Protein AF-A0A7S1EPK9-F1 (afdb_monomer)

Organism: NCBI:txid708627

Foldseek 3Di:
DAQQADAPVQWDWDDDPDPPDDIDIDGHDSVQPDAQQCQVRPLDHYQQQLFAPCSVDCLQPPVPDGDGNPARNNLSVLSSVLSNVVCVQVVHDQDSDDDSSVCLLVPDLVNLCVVCVVRDDPLVSVLSNQSSDDSVRRDGPVVSVVSCVVPDPPD

InterPro domains:
  IPR000719 Protein kinase domain [PF00069] (2-146)
  IPR000719 Protein kinase domain [PS50011] (1-152)
  IPR008271 Serine/threonine-protein kinase, active site [PS00108] (1-13)
  IPR011009 Protein kinase-like domain superfamily [SSF56112] (2-146)
  IPR051681 Serine/Threonine Kinases and Pseudokinases [PTHR44329] (2-149)

pLDDT: mean 89.09, std 13.37, range [40.19, 98.44]

Nearest PDB structures (foldseek):
  3i6u-assembly1_B  TM=7.294E-01  e=7.050E-03  Homo sapiens
  7q8y-assembly2_B  TM=6.004E-01  e=4.254E-02  Homo sapiens
  8i79-assembly1_C  TM=3.763E-01  e=8.822E+00  Homo sapiens

Sequence (155 aa):
MAHMDVKPDNVLIGNQKDASE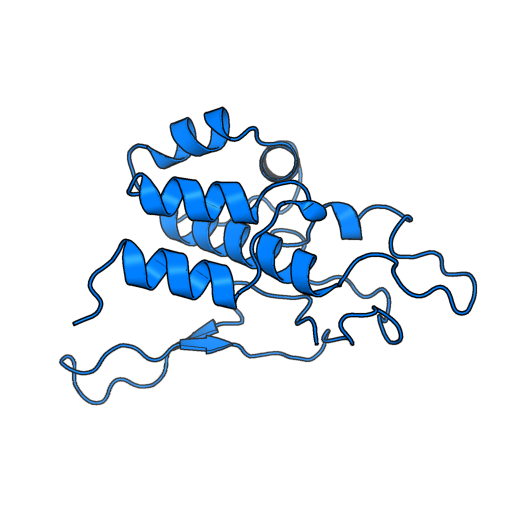PAVFKLVDFGLCCRSDGSDYSGREGDCRYLAPELLDDMCVSEVQGRCCSIDMRVADMFSFGAMLMELYLQEPLPAHGSGWHELRNASREHLHESLARIASPPLIEIIAACLSEPSSRPNAAQVCQLLESNFNFE

Structure (mmCIF, N/CA/C/O backbone):
data_AF-A0A7S1EPK9-F1
#
_entry.id   AF-A0A7S1EPK9-F1
#
loop_
_atom_site.group_PDB
_atom_site.id
_atom_site.type_symbol
_atom_site.label_atom_id
_atom_site.label_alt_id
_atom_site.label_comp_id
_atom_site.label_asym_id
_atom_site.label_entity_id
_atom_site.label_seq_id
_atom_site.pdbx_PDB_ins_code
_atom_site.Cartn_x
_atom_site.Cartn_y
_atom_site.Cartn_z
_atom_site.occupancy
_atom_site.B_iso_or_equiv
_atom_site.auth_seq_id
_atom_site.auth_comp_id
_atom_site.auth_asym_id
_atom_site.auth_atom_id
_atom_site.pdbx_PDB_model_num
ATOM 1 N N . MET A 1 1 ? 8.201 -13.894 0.330 1.00 91.75 1 MET A N 1
ATOM 2 C CA . MET A 1 1 ? 7.380 -13.719 -0.883 1.00 91.75 1 MET A CA 1
ATOM 3 C C . MET A 1 1 ? 6.844 -12.308 -0.874 1.00 91.75 1 MET A C 1
ATOM 5 O O . MET A 1 1 ? 6.665 -11.785 0.222 1.00 91.75 1 MET A O 1
ATOM 9 N N . ALA A 1 2 ? 6.654 -11.731 -2.051 1.00 95.69 2 ALA A N 1
ATOM 10 C CA . ALA A 1 2 ? 5.932 -10.486 -2.268 1.00 95.69 2 ALA A CA 1
ATOM 11 C C . ALA A 1 2 ? 4.569 -10.808 -2.896 1.00 95.69 2 ALA A C 1
ATOM 13 O O . ALA A 1 2 ? 4.474 -11.771 -3.663 1.00 95.69 2 ALA A O 1
ATOM 14 N N . HIS A 1 3 ? 3.532 -10.059 -2.530 1.00 97.62 3 HIS A N 1
ATOM 15 C CA . HIS A 1 3 ? 2.158 -10.260 -2.978 1.00 97.62 3 HIS A CA 1
ATOM 16 C C . HIS A 1 3 ? 1.927 -9.721 -4.389 1.00 97.62 3 HIS A C 1
ATOM 18 O O . HIS A 1 3 ? 1.298 -10.399 -5.199 1.00 97.62 3 HIS A O 1
ATOM 24 N N . MET A 1 4 ? 2.475 -8.533 -4.669 1.00 96.12 4 MET A N 1
ATOM 25 C CA . MET A 1 4 ? 2.431 -7.816 -5.951 1.00 96.12 4 MET A CA 1
ATOM 26 C C . MET A 1 4 ? 1.063 -7.241 -6.351 1.00 96.12 4 MET A C 1
ATOM 28 O O . MET A 1 4 ? 0.914 -6.739 -7.461 1.00 96.12 4 MET A O 1
ATOM 32 N N . ASP A 1 5 ? 0.070 -7.288 -5.458 1.00 97.50 5 ASP A N 1
ATOM 33 C CA . ASP A 1 5 ? -1.280 -6.741 -5.698 1.00 97.50 5 ASP A CA 1
ATOM 34 C C . ASP A 1 5 ? -2.013 -6.467 -4.372 1.00 97.50 5 ASP A C 1
ATOM 36 O O . ASP A 1 5 ? -3.146 -6.896 -4.156 1.00 97.50 5 ASP A O 1
ATOM 40 N N . VAL A 1 6 ? -1.332 -5.831 -3.414 1.00 98.38 6 VAL A N 1
ATOM 41 C CA . VAL A 1 6 ? -1.965 -5.431 -2.145 1.00 98.38 6 VAL A CA 1
ATOM 42 C C . VAL A 1 6 ? -2.890 -4.244 -2.406 1.00 98.38 6 VAL A C 1
ATOM 44 O O . VAL A 1 6 ? -2.433 -3.182 -2.818 1.00 98.38 6 VAL A O 1
ATOM 47 N N . LYS A 1 7 ? -4.187 -4.419 -2.152 1.00 97.94 7 LYS A N 1
ATOM 48 C CA . LYS A 1 7 ? -5.232 -3.406 -2.355 1.00 97.94 7 LYS A CA 1
ATOM 49 C C . LYS A 1 7 ? -6.486 -3.741 -1.539 1.00 97.94 7 LYS A C 1
ATOM 51 O O . LYS A 1 7 ? -6.619 -4.902 -1.137 1.00 97.94 7 LYS A O 1
ATOM 56 N N . PRO A 1 8 ? -7.422 -2.791 -1.334 1.00 97.44 8 PRO A N 1
ATOM 57 C CA . PRO A 1 8 ? -8.663 -3.047 -0.605 1.00 97.44 8 PRO A CA 1
ATOM 58 C C . PRO A 1 8 ? -9.443 -4.268 -1.115 1.00 97.44 8 PRO A C 1
ATOM 60 O O . PRO A 1 8 ? -9.870 -5.090 -0.309 1.00 97.44 8 PRO A O 1
ATOM 63 N N . ASP A 1 9 ? -9.572 -4.437 -2.436 1.00 97.25 9 ASP A N 1
ATOM 64 C CA . ASP A 1 9 ? -10.312 -5.546 -3.063 1.00 97.25 9 ASP A CA 1
ATOM 65 C C . ASP A 1 9 ? -9.769 -6.934 -2.682 1.00 97.25 9 ASP A C 1
ATOM 67 O O . ASP A 1 9 ? -10.515 -7.914 -2.654 1.00 97.25 9 ASP A O 1
ATOM 71 N N . ASN A 1 10 ? -8.477 -7.010 -2.351 1.00 98.38 10 ASN A N 1
ATOM 72 C CA . ASN A 1 10 ? -7.788 -8.242 -1.978 1.00 98.38 10 ASN A CA 1
ATOM 73 C C . ASN A 1 10 ? -7.743 -8.453 -0.454 1.00 98.38 10 ASN A C 1
ATOM 75 O O . ASN A 1 10 ? -7.044 -9.345 0.026 1.00 98.38 10 ASN A O 1
ATOM 79 N N . VAL A 1 11 ? -8.500 -7.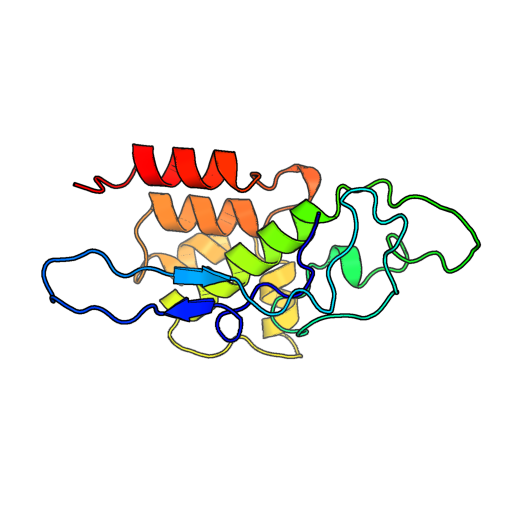676 0.329 1.00 97.81 11 VAL A N 1
ATOM 80 C CA . VAL A 1 11 ? -8.653 -7.866 1.776 1.00 97.81 11 VAL A CA 1
ATOM 81 C C . VAL A 1 11 ? -10.081 -8.301 2.093 1.00 97.81 11 VAL A C 1
ATOM 83 O O . VAL A 1 11 ? -11.028 -7.521 2.049 1.00 97.81 11 VAL A O 1
ATOM 86 N N . LEU A 1 12 ? -10.245 -9.567 2.477 1.00 96.81 12 LEU A N 1
ATOM 87 C CA . LEU A 1 12 ? -11.530 -10.094 2.928 1.00 96.81 12 LEU A CA 1
ATOM 88 C C . LEU A 1 12 ? -11.751 -9.816 4.412 1.00 96.81 12 LEU A C 1
ATOM 90 O O . LEU A 1 12 ? -10.853 -10.001 5.236 1.00 96.81 12 LEU A O 1
ATOM 94 N N . ILE A 1 13 ? -12.990 -9.473 4.756 1.00 93.81 13 ILE A N 1
ATOM 95 C CA . ILE A 1 13 ? -13.450 -9.339 6.138 1.00 93.81 13 ILE A CA 1
ATOM 96 C C . ILE A 1 13 ? -14.073 -10.671 6.562 1.00 93.81 13 ILE A C 1
ATOM 98 O O . ILE A 1 13 ? -14.983 -11.192 5.916 1.00 93.81 13 ILE A O 1
ATOM 102 N N . GLY A 1 14 ? -13.551 -11.260 7.633 1.00 89.19 14 GLY A N 1
ATOM 103 C CA . GLY A 1 14 ? -14.076 -12.483 8.222 1.00 89.19 14 GLY A CA 1
ATOM 104 C C . GLY A 1 14 ? -15.453 -12.262 8.847 1.00 89.19 14 GLY A C 1
ATOM 105 O O . GLY A 1 14 ? -15.747 -11.191 9.369 1.00 89.19 14 GLY A O 1
ATOM 106 N N . ASN A 1 15 ? -16.291 -13.301 8.835 1.00 84.81 15 ASN A N 1
ATOM 107 C CA . ASN A 1 15 ? -17.608 -13.246 9.470 1.00 84.81 15 ASN A CA 1
ATOM 108 C C . ASN A 1 15 ? -17.476 -13.022 10.985 1.00 84.81 15 ASN A C 1
ATOM 110 O O . ASN A 1 15 ? -17.089 -13.939 11.715 1.00 84.81 15 ASN A O 1
ATOM 114 N N . GLN A 1 16 ? -17.859 -11.834 11.454 1.00 82.25 16 GLN A N 1
ATOM 115 C CA . GLN A 1 16 ? -18.073 -11.557 12.872 1.00 82.25 16 GLN A CA 1
ATOM 116 C C . GLN A 1 16 ? -19.329 -12.295 13.339 1.00 82.25 16 GLN A C 1
ATOM 118 O O . GLN A 1 16 ? -20.432 -12.053 12.850 1.00 82.25 16 GLN A O 1
ATOM 123 N N . LYS A 1 17 ? -19.157 -13.238 14.270 1.00 80.50 17 LYS A N 1
ATOM 124 C CA . LYS A 1 17 ? -20.283 -13.919 14.931 1.00 80.50 17 LYS A CA 1
ATOM 125 C C . LYS A 1 17 ? -20.857 -13.091 16.076 1.00 80.50 17 LYS A C 1
ATOM 127 O O . LYS A 1 17 ? -22.036 -13.230 16.384 1.00 80.50 17 LYS A O 1
ATOM 132 N N . ASP A 1 18 ? -20.016 -12.258 16.675 1.00 83.75 18 ASP A N 1
ATOM 133 C CA . ASP A 1 18 ? -20.347 -11.342 17.755 1.00 83.75 18 ASP A CA 1
ATOM 134 C C . ASP A 1 18 ? -19.711 -9.981 17.443 1.00 83.75 18 ASP A C 1
ATOM 136 O O . ASP A 1 18 ? -18.599 -9.921 16.914 1.00 83.75 18 ASP A O 1
ATOM 140 N N . ALA A 1 19 ? -20.428 -8.902 17.750 1.00 80.31 19 ALA A N 1
ATOM 141 C CA . ALA A 1 19 ? -19.939 -7.537 17.593 1.00 80.31 19 ALA A CA 1
ATOM 142 C C . ALA A 1 19 ? -18.846 -7.188 18.619 1.00 80.31 19 ALA A C 1
ATOM 144 O O . ALA A 1 19 ? -18.137 -6.203 18.424 1.00 80.31 19 ALA A O 1
ATOM 145 N N . SER A 1 20 ? -18.704 -7.974 19.695 1.00 83.44 20 SER A N 1
ATOM 146 C CA . SER A 1 20 ? -17.618 -7.819 20.668 1.00 83.44 20 SER A CA 1
ATOM 147 C C . SER A 1 20 ? -16.281 -8.398 20.203 1.00 83.44 20 SER A C 1
ATOM 149 O O . SER A 1 20 ? -15.258 -8.101 20.810 1.00 83.44 20 SER A O 1
ATOM 151 N N . GLU A 1 21 ? -16.272 -9.244 19.171 1.00 83.44 21 GLU A N 1
ATOM 152 C CA . GLU A 1 21 ? -15.041 -9.846 18.656 1.00 83.44 21 GLU A CA 1
ATOM 153 C C . GLU A 1 21 ? -14.352 -8.896 17.669 1.00 83.44 21 GLU A C 1
ATOM 155 O O . GLU A 1 21 ? -15.033 -8.270 16.848 1.00 83.44 21 GLU A O 1
ATOM 160 N N . PRO A 1 22 ? -13.012 -8.799 17.676 1.00 82.88 22 PRO A N 1
ATOM 161 C CA . PRO A 1 22 ? -12.298 -7.976 16.713 1.00 82.88 22 PRO A CA 1
ATOM 162 C C . PRO A 1 22 ? -12.556 -8.464 15.283 1.00 82.88 22 PRO A C 1
ATOM 164 O O . PRO A 1 22 ? -12.627 -9.665 15.002 1.00 82.88 22 PRO A O 1
ATOM 167 N N . ALA A 1 23 ? -12.683 -7.519 14.353 1.00 88.06 23 ALA A N 1
ATOM 168 C CA . ALA A 1 23 ? -12.794 -7.848 12.941 1.00 88.06 23 ALA A CA 1
ATOM 169 C C . ALA A 1 23 ? -11.514 -8.556 12.467 1.00 88.06 23 ALA A C 1
ATOM 171 O O . ALA A 1 23 ? -10.398 -8.106 12.727 1.00 88.06 23 ALA A O 1
ATOM 172 N N . VAL A 1 24 ? -11.677 -9.670 11.753 1.00 91.19 24 VAL A N 1
ATOM 173 C CA . VAL A 1 24 ? -10.556 -10.423 11.178 1.00 91.19 24 VAL A CA 1
ATOM 174 C C . VAL A 1 24 ? -10.415 -10.040 9.715 1.00 91.19 24 VAL A C 1
ATOM 176 O O . VAL A 1 24 ? -11.339 -10.259 8.938 1.00 91.19 24 VAL A O 1
ATOM 179 N N . PHE A 1 25 ? -9.247 -9.543 9.322 1.00 94.31 25 PHE A N 1
ATOM 180 C CA . PHE A 1 25 ? -8.932 -9.217 7.932 1.00 94.31 25 PHE A CA 1
ATOM 181 C C . PHE A 1 25 ? -7.982 -10.261 7.346 1.00 94.31 25 PHE A C 1
ATOM 183 O O . PHE A 1 25 ? -7.054 -10.715 8.019 1.00 94.31 25 PHE A O 1
ATOM 190 N N . LYS A 1 26 ? -8.218 -10.676 6.099 1.00 96.06 26 LYS A N 1
ATOM 191 C CA . LYS A 1 26 ? -7.406 -11.685 5.409 1.00 96.06 26 LYS A CA 1
ATOM 192 C C . LYS A 1 26 ? -7.019 -11.204 4.023 1.00 96.06 26 LYS A C 1
ATOM 194 O O . LYS A 1 26 ? -7.893 -10.955 3.201 1.00 96.06 26 LYS A O 1
ATOM 199 N N . LEU A 1 27 ? -5.718 -11.146 3.769 1.00 97.31 27 LEU A N 1
ATOM 200 C CA . LEU A 1 27 ? -5.187 -10.902 2.434 1.00 97.31 27 LEU A CA 1
ATOM 201 C C . LEU A 1 27 ? -5.409 -12.141 1.551 1.00 97.31 27 LEU A C 1
ATOM 203 O O . LEU A 1 27 ? -5.183 -13.272 1.997 1.00 97.31 27 LEU A O 1
ATOM 207 N N . VAL A 1 28 ? -5.882 -11.924 0.328 1.00 97.75 28 VAL A N 1
ATOM 208 C CA . VAL A 1 28 ? -6.194 -12.957 -0.666 1.00 97.75 28 VAL A CA 1
ATOM 209 C C . VAL A 1 28 ? -5.643 -12.590 -2.043 1.00 97.75 28 VAL A C 1
ATOM 211 O O . VAL A 1 28 ? -5.124 -11.503 -2.232 1.00 97.75 28 VAL A O 1
ATOM 214 N N . ASP A 1 29 ? -5.813 -13.503 -3.001 1.00 96.75 29 ASP A N 1
ATOM 215 C CA . ASP A 1 29 ? -5.362 -13.375 -4.392 1.00 96.75 29 ASP A CA 1
ATOM 216 C C . ASP A 1 29 ? -3.836 -13.311 -4.572 1.00 96.75 29 ASP A C 1
ATOM 218 O O . ASP A 1 29 ? -3.232 -12.326 -4.983 1.00 96.75 29 ASP A O 1
ATOM 222 N N . PHE A 1 30 ? -3.202 -14.456 -4.325 1.00 96.81 30 PHE A N 1
ATOM 223 C CA . PHE A 1 30 ? -1.760 -14.646 -4.472 1.00 96.81 30 PHE A CA 1
ATOM 224 C C . PHE A 1 30 ? -1.333 -14.946 -5.929 1.00 96.81 30 PHE A C 1
ATOM 226 O O . PHE A 1 30 ? -0.252 -15.491 -6.159 1.00 96.81 30 PHE A O 1
ATOM 233 N N . GLY A 1 31 ? -2.175 -14.649 -6.931 1.00 95.81 31 GLY A N 1
ATOM 234 C CA . GLY A 1 31 ? -1.951 -15.021 -8.338 1.00 95.81 31 GLY A CA 1
ATOM 235 C C . GLY A 1 31 ? -0.774 -14.310 -9.024 1.00 95.81 31 GLY A C 1
ATOM 236 O O . GLY A 1 31 ? -0.270 -14.793 -10.047 1.00 95.81 31 GLY A O 1
ATOM 237 N N . LEU A 1 32 ? -0.328 -13.187 -8.452 1.00 94.69 32 LEU A N 1
ATOM 238 C CA . LEU A 1 32 ? 0.818 -12.389 -8.905 1.00 94.69 32 LEU A CA 1
ATOM 239 C C . LEU A 1 32 ? 2.045 -12.514 -7.994 1.00 94.69 32 LEU A C 1
ATOM 241 O O . LEU A 1 32 ? 3.071 -11.891 -8.261 1.00 94.69 32 LEU A O 1
ATOM 245 N N . CYS A 1 33 ? 1.966 -13.337 -6.948 1.00 95.50 33 CYS 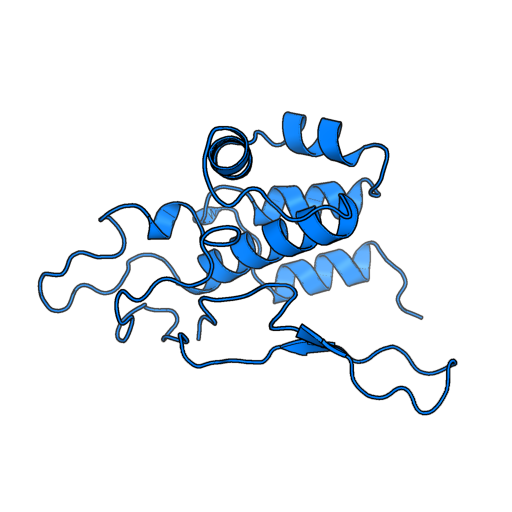A N 1
ATOM 246 C CA . CYS A 1 33 ? 3.048 -13.463 -5.989 1.00 95.50 33 CYS A CA 1
ATOM 247 C C . CYS A 1 33 ? 4.348 -13.939 -6.622 1.00 95.50 33 CYS A C 1
ATOM 249 O O . CYS A 1 33 ? 4.365 -14.839 -7.462 1.00 95.50 33 CYS A O 1
ATOM 251 N N . CYS A 1 34 ? 5.446 -13.400 -6.109 1.00 92.56 34 CYS A N 1
ATOM 252 C CA . CYS A 1 34 ? 6.787 -13.828 -6.462 1.00 92.56 34 CYS A CA 1
ATOM 253 C C . CYS A 1 34 ? 7.657 -13.975 -5.210 1.00 92.56 34 CYS A C 1
ATOM 255 O O . CYS A 1 34 ? 7.316 -13.603 -4.076 1.00 92.56 34 CYS A O 1
ATOM 257 N N . ARG A 1 35 ? 8.831 -14.554 -5.395 1.00 92.44 35 ARG A N 1
ATOM 258 C CA . ARG A 1 35 ? 9.900 -14.583 -4.411 1.00 92.44 35 ARG A CA 1
ATOM 259 C C . ARG A 1 35 ? 10.376 -13.159 -4.143 1.00 92.44 35 ARG A C 1
ATOM 261 O O . ARG A 1 35 ? 10.324 -12.283 -4.998 1.00 92.44 35 ARG A O 1
ATOM 268 N N . SER A 1 36 ? 10.849 -12.928 -2.921 1.00 91.94 36 SER A N 1
ATOM 269 C CA . SER A 1 36 ? 11.344 -11.607 -2.505 1.00 91.94 36 SER A CA 1
ATOM 270 C C . SER A 1 36 ? 12.569 -11.156 -3.300 1.00 91.94 36 SER A C 1
ATOM 272 O O . SER A 1 36 ? 12.814 -9.968 -3.405 1.00 91.94 36 SER A O 1
ATOM 274 N N . ASP A 1 37 ? 13.325 -12.097 -3.863 1.00 88.44 37 ASP A N 1
ATOM 275 C CA . ASP A 1 37 ? 14.465 -11.832 -4.746 1.00 88.44 37 ASP A CA 1
ATOM 276 C C . ASP A 1 37 ? 14.038 -11.536 -6.206 1.00 88.44 37 ASP A C 1
ATOM 278 O O . ASP A 1 37 ? 14.879 -11.279 -7.066 1.00 88.44 37 ASP A O 1
ATOM 282 N N . GLY A 1 38 ? 12.734 -11.592 -6.507 1.00 86.44 38 GLY A N 1
ATOM 283 C CA . GLY A 1 38 ? 12.177 -11.379 -7.844 1.00 86.44 38 GLY A CA 1
ATOM 284 C C . GLY A 1 38 ? 12.547 -12.454 -8.868 1.00 86.44 38 GLY A C 1
ATOM 285 O O . GLY A 1 38 ? 12.275 -12.277 -10.049 1.00 86.44 38 GLY A O 1
ATOM 286 N N . SER A 1 39 ? 13.156 -13.571 -8.451 1.00 85.25 39 SER A N 1
ATOM 287 C CA . SER A 1 39 ? 13.677 -14.595 -9.375 1.00 85.25 39 SER A CA 1
ATOM 288 C C . SER A 1 39 ? 12.617 -15.285 -10.242 1.00 85.25 39 SER A C 1
ATOM 290 O O . SER A 1 39 ? 12.950 -15.821 -11.297 1.00 85.25 39 SER A O 1
ATOM 292 N N . ASP A 1 40 ? 11.356 -15.271 -9.818 1.00 87.31 40 ASP A N 1
ATOM 293 C CA . ASP A 1 40 ? 10.185 -15.791 -10.533 1.00 87.31 40 ASP A CA 1
ATOM 294 C C . ASP A 1 40 ? 9.159 -14.690 -10.861 1.00 87.31 40 ASP A C 1
ATOM 296 O O . ASP A 1 40 ? 7.997 -14.983 -11.149 1.00 87.31 40 ASP A O 1
ATOM 300 N N . TYR A 1 41 ? 9.569 -13.416 -10.828 1.00 86.50 41 TYR A N 1
ATOM 301 C CA . TYR A 1 41 ? 8.690 -12.314 -11.198 1.00 86.50 41 TYR A CA 1
ATOM 302 C C . TYR A 1 41 ? 8.322 -12.395 -12.685 1.00 86.50 41 TYR A C 1
ATOM 304 O O . TYR A 1 41 ? 9.177 -12.365 -13.566 1.00 86.50 41 TYR A O 1
ATOM 312 N N . SER A 1 42 ? 7.022 -12.506 -12.964 1.00 81.56 42 SER A N 1
ATOM 313 C CA . SER A 1 42 ? 6.507 -12.730 -14.324 1.00 81.56 42 SER A CA 1
ATOM 314 C C . SER A 1 42 ? 6.453 -11.479 -15.210 1.00 81.56 42 SER A C 1
ATOM 316 O O . SER A 1 42 ? 6.029 -11.586 -16.358 1.00 81.56 42 SER A O 1
ATOM 318 N N . GLY A 1 43 ? 6.789 -10.300 -14.675 1.00 82.00 43 GLY A N 1
ATOM 319 C CA . GLY A 1 43 ? 6.582 -9.009 -15.346 1.00 82.00 43 GLY A CA 1
ATOM 320 C C . GLY A 1 43 ? 5.117 -8.558 -15.413 1.00 82.00 43 GLY A C 1
ATOM 321 O O . GLY A 1 43 ? 4.836 -7.471 -15.898 1.00 82.00 43 GLY A O 1
ATOM 322 N N . ARG A 1 44 ? 4.165 -9.372 -14.932 1.00 84.62 44 ARG A N 1
ATOM 323 C CA . ARG A 1 44 ? 2.751 -8.986 -14.852 1.00 84.62 44 ARG A CA 1
ATOM 324 C C . ARG A 1 44 ? 2.535 -8.007 -13.704 1.00 84.62 44 ARG A C 1
ATOM 326 O O . ARG A 1 44 ? 2.831 -8.333 -12.555 1.00 84.62 44 ARG A O 1
ATOM 333 N N . GLU A 1 45 ? 1.965 -6.861 -14.038 1.00 86.69 45 GLU A N 1
ATOM 334 C CA . GLU A 1 45 ? 1.625 -5.796 -13.099 1.00 86.69 45 GLU A CA 1
ATOM 335 C C . GLU A 1 45 ? 0.262 -6.041 -12.431 1.00 86.69 45 GLU A C 1
ATOM 337 O O . GLU A 1 45 ? -0.661 -6.587 -13.045 1.00 86.69 45 GLU A O 1
ATOM 342 N N . GLY A 1 46 ? 0.153 -5.640 -11.161 1.00 90.50 46 GLY A N 1
ATOM 343 C CA . GLY A 1 46 ? -1.108 -5.578 -10.418 1.00 90.50 46 GLY A CA 1
ATOM 344 C C . GLY A 1 46 ? -1.922 -4.321 -10.748 1.00 90.50 46 GLY A C 1
ATOM 345 O O . GLY A 1 46 ? -1.754 -3.703 -11.799 1.00 90.50 46 GLY A O 1
ATOM 346 N N . ASP A 1 47 ? -2.818 -3.913 -9.847 1.00 96.75 47 ASP A N 1
ATOM 347 C CA . ASP A 1 47 ? -3.612 -2.692 -10.052 1.00 96.75 47 ASP A CA 1
ATOM 348 C C . ASP A 1 47 ? -2.730 -1.427 -10.037 1.00 96.75 47 ASP A C 1
ATOM 350 O O . ASP A 1 47 ? -2.001 -1.144 -9.079 1.00 96.75 47 ASP A O 1
ATOM 354 N N . CYS A 1 48 ? -2.827 -0.628 -11.105 1.00 96.06 48 CYS A N 1
ATOM 355 C CA . CYS A 1 48 ? -1.982 0.543 -11.314 1.00 96.06 48 CYS A CA 1
ATOM 356 C C . CYS A 1 48 ? -2.133 1.615 -10.227 1.00 96.06 48 CYS A C 1
ATOM 358 O O . CYS A 1 48 ? -1.230 2.430 -10.071 1.00 96.06 48 CYS A O 1
ATOM 360 N N . ARG A 1 49 ? -3.225 1.653 -9.456 1.00 97.81 49 ARG A N 1
ATOM 361 C CA . ARG A 1 49 ? -3.402 2.630 -8.365 1.00 97.81 49 ARG A CA 1
ATOM 362 C C . ARG A 1 49 ? -2.415 2.407 -7.224 1.00 97.81 49 ARG A C 1
ATOM 364 O O . ARG A 1 49 ? -1.891 3.379 -6.687 1.00 97.81 49 ARG A O 1
ATOM 371 N N . TYR A 1 50 ? -2.107 1.147 -6.930 1.00 98.19 50 TYR A N 1
ATOM 372 C CA . TYR A 1 50 ? -1.250 0.743 -5.811 1.00 98.19 50 TYR A CA 1
ATOM 373 C C . TYR A 1 50 ? 0.151 0.315 -6.268 1.00 98.19 50 TYR A C 1
ATOM 375 O O . TYR A 1 50 ? 1.022 0.098 -5.436 1.00 98.19 50 TYR A O 1
ATOM 383 N N . LEU A 1 51 ? 0.395 0.231 -7.582 1.00 95.56 51 LEU A N 1
ATOM 384 C CA . LEU A 1 51 ? 1.672 -0.202 -8.151 1.00 95.56 51 LEU A CA 1
ATOM 385 C C . LEU A 1 51 ? 2.833 0.734 -7.770 1.00 95.56 51 LEU A C 1
ATOM 387 O O . LEU A 1 51 ? 2.831 1.918 -8.119 1.00 95.56 51 LEU A O 1
ATOM 391 N N . ALA A 1 52 ? 3.837 0.199 -7.079 1.00 94.94 52 ALA A N 1
ATOM 392 C CA . ALA A 1 52 ? 4.991 0.964 -6.615 1.00 94.94 52 ALA A CA 1
ATOM 393 C C . ALA A 1 52 ? 5.814 1.554 -7.779 1.00 94.94 52 ALA A C 1
ATOM 395 O O . ALA A 1 52 ? 5.937 0.907 -8.822 1.00 94.94 52 ALA A O 1
ATOM 396 N N . PRO A 1 53 ? 6.387 2.766 -7.631 1.00 92.88 53 PRO A N 1
ATOM 397 C CA . PRO A 1 53 ? 7.056 3.458 -8.731 1.00 92.88 53 PRO A CA 1
ATOM 398 C C . PRO A 1 53 ? 8.255 2.690 -9.297 1.00 92.88 53 PRO A C 1
ATOM 400 O O . PRO A 1 53 ? 8.470 2.699 -10.502 1.00 92.88 53 PRO A O 1
ATOM 403 N N . GLU A 1 54 ? 8.989 1.955 -8.463 1.00 90.44 54 GLU A N 1
ATOM 404 C CA . GLU A 1 54 ? 10.139 1.164 -8.904 1.00 90.44 54 GLU A CA 1
ATOM 405 C C . GLU A 1 54 ? 9.775 -0.027 -9.806 1.00 90.44 54 GLU A C 1
ATOM 407 O O . GLU A 1 54 ? 10.657 -0.578 -10.461 1.00 90.44 54 GLU A O 1
ATOM 412 N N . LEU A 1 55 ? 8.500 -0.431 -9.843 1.00 88.69 55 LEU A N 1
ATOM 413 C CA . LEU A 1 55 ? 8.006 -1.484 -10.736 1.00 88.69 55 LEU A CA 1
ATOM 414 C C . LEU A 1 55 ? 7.614 -0.951 -12.120 1.00 88.69 55 LEU A C 1
ATOM 416 O O . LEU A 1 55 ? 7.402 -1.756 -13.020 1.00 88.69 55 LEU A O 1
ATOM 420 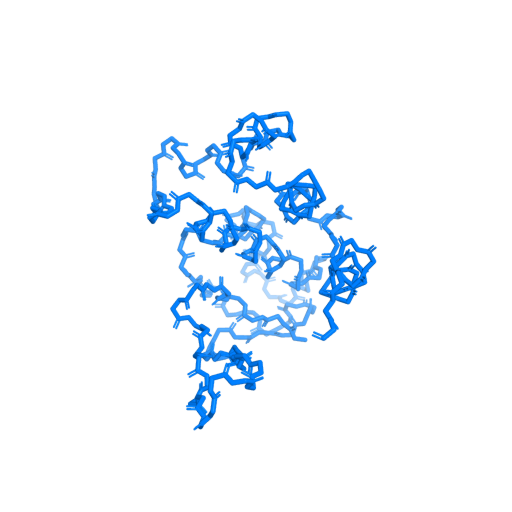N N . LEU A 1 56 ? 7.514 0.373 -12.280 1.00 86.12 56 LEU A N 1
ATOM 421 C CA . LEU A 1 56 ? 7.202 1.034 -13.552 1.00 86.12 56 LEU A CA 1
ATOM 422 C C . LEU A 1 56 ? 8.443 1.250 -14.420 1.00 86.12 56 LEU A C 1
ATOM 424 O O . LEU A 1 56 ? 8.338 1.347 -15.639 1.00 86.12 56 LEU A O 1
ATOM 428 N N . ASP A 1 57 ? 9.605 1.384 -13.781 1.00 72.56 57 ASP A N 1
ATOM 429 C CA . ASP A 1 57 ? 10.872 1.569 -14.472 1.00 72.56 57 ASP A CA 1
ATOM 430 C C . ASP A 1 57 ? 11.456 0.210 -14.895 1.00 72.56 57 ASP A C 1
ATOM 432 O O . ASP A 1 57 ? 11.462 -0.759 -14.129 1.00 72.56 57 ASP A O 1
ATOM 436 N N . ASP A 1 58 ? 12.100 0.177 -16.068 1.00 58.44 58 ASP A N 1
ATOM 437 C CA . ASP A 1 58 ? 12.869 -0.971 -16.598 1.00 58.44 58 ASP A CA 1
ATOM 438 C C . ASP A 1 58 ? 13.991 -1.471 -15.650 1.00 58.44 58 ASP A C 1
ATOM 440 O O . ASP A 1 58 ? 14.652 -2.479 -15.907 1.00 58.44 58 ASP A O 1
ATOM 444 N N . MET A 1 59 ? 14.223 -0.776 -14.531 1.00 52.12 59 MET A N 1
ATOM 445 C CA . 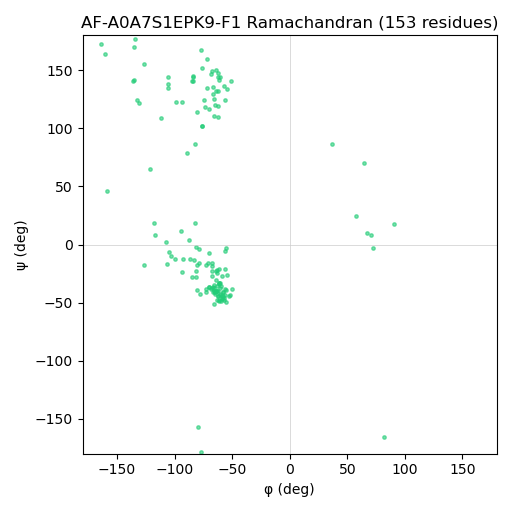MET A 1 59 ? 15.192 -1.113 -13.485 1.00 52.12 59 MET A CA 1
ATOM 446 C C . MET A 1 59 ? 14.869 -2.434 -12.766 1.00 52.12 59 MET A C 1
ATOM 448 O O . MET A 1 59 ? 15.802 -3.128 -12.356 1.00 52.12 59 MET A O 1
ATOM 452 N N . CYS A 1 60 ? 13.589 -2.810 -12.639 1.00 52.34 60 CYS A N 1
ATOM 453 C CA . CYS A 1 60 ? 13.185 -4.109 -12.074 1.00 52.34 60 CYS A CA 1
ATOM 454 C C . CYS A 1 60 ? 12.982 -5.197 -13.142 1.00 52.34 60 CYS A C 1
ATOM 456 O O . CYS A 1 60 ? 13.095 -6.387 -12.850 1.00 52.34 60 CYS A O 1
ATOM 458 N N . VAL A 1 61 ? 12.715 -4.803 -14.387 1.00 51.28 61 VAL A N 1
ATOM 459 C CA . VAL A 1 61 ? 12.358 -5.691 -15.502 1.00 51.28 61 VAL A CA 1
ATOM 460 C C . VAL A 1 61 ? 13.355 -5.545 -16.645 1.00 51.28 61 VAL A C 1
ATOM 462 O O . VAL A 1 61 ? 13.031 -5.165 -17.761 1.00 51.28 61 VAL A O 1
ATOM 465 N N . SER A 1 62 ? 14.609 -5.925 -16.398 1.00 46.50 62 SER A N 1
ATOM 466 C CA . SER A 1 62 ? 15.454 -6.304 -17.527 1.00 46.50 62 SER A CA 1
ATOM 467 C C . SER A 1 62 ? 15.026 -7.700 -17.981 1.00 46.50 62 SER A C 1
ATOM 469 O O . SER A 1 62 ? 15.413 -8.697 -17.377 1.00 46.50 62 SER A O 1
ATOM 471 N N . GLU A 1 63 ? 14.261 -7.770 -19.076 1.00 46.47 63 GLU A N 1
ATOM 472 C CA . GLU A 1 63 ? 13.881 -9.002 -19.800 1.00 46.47 63 GLU A CA 1
ATOM 473 C C . GLU A 1 63 ? 15.088 -9.863 -20.245 1.00 46.47 63 GLU A C 1
ATOM 475 O O . GLU A 1 63 ? 14.943 -10.963 -20.785 1.00 46.47 63 GLU A O 1
ATOM 480 N N . VAL A 1 64 ? 16.315 -9.399 -19.999 1.00 44.09 64 VAL A N 1
ATOM 481 C CA . VAL A 1 64 ? 17.547 -10.131 -20.272 1.00 44.09 64 VAL A CA 1
ATOM 482 C C . VAL A 1 64 ? 17.827 -11.113 -19.131 1.00 44.09 64 VAL A C 1
ATOM 484 O O . VAL A 1 64 ? 18.562 -10.827 -18.189 1.00 44.09 64 VAL A O 1
ATOM 487 N N . GLN A 1 65 ? 17.231 -12.301 -19.257 1.00 40.19 65 GLN A N 1
ATOM 488 C CA . GLN A 1 65 ? 17.781 -13.594 -18.825 1.00 40.19 65 GLN A CA 1
ATOM 489 C C . GLN A 1 65 ? 18.597 -13.576 -17.517 1.00 40.19 65 GLN A C 1
ATOM 491 O O . GLN A 1 65 ? 19.827 -13.542 -17.519 1.00 40.19 65 GLN A O 1
ATOM 496 N N . GLY A 1 66 ? 17.897 -13.718 -16.388 1.00 44.50 66 GLY A N 1
ATOM 497 C CA . GLY A 1 66 ? 18.503 -14.188 -15.137 1.00 44.50 66 GLY A CA 1
ATOM 498 C C . GLY A 1 66 ? 19.071 -13.114 -14.211 1.00 44.50 66 GLY A C 1
ATOM 499 O O . GLY A 1 66 ? 19.847 -13.447 -13.313 1.00 44.50 66 GLY A O 1
ATOM 500 N N . ARG A 1 67 ? 18.696 -11.841 -14.377 1.00 45.91 67 ARG A N 1
ATOM 501 C CA . ARG A 1 67 ? 18.986 -10.823 -13.362 1.00 45.91 67 ARG A CA 1
ATOM 502 C C . ARG A 1 67 ? 17.965 -10.896 -12.228 1.00 45.91 67 ARG A C 1
ATOM 504 O O . ARG A 1 67 ? 16.789 -10.626 -12.417 1.00 45.91 67 ARG A O 1
ATOM 511 N N . CYS A 1 68 ? 18.454 -11.273 -11.049 1.00 52.28 68 CYS A N 1
ATOM 512 C CA . CYS A 1 68 ? 17.775 -11.066 -9.775 1.00 52.28 68 CYS A CA 1
ATOM 513 C C . CYS A 1 68 ? 17.435 -9.574 -9.641 1.00 52.28 68 CYS A C 1
ATOM 515 O O . CYS A 1 68 ? 18.319 -8.742 -9.877 1.00 52.28 68 CYS A O 1
ATOM 517 N N . CYS A 1 69 ? 16.208 -9.235 -9.241 1.00 59.09 69 CYS A N 1
ATOM 518 C CA . CYS A 1 69 ? 15.927 -7.877 -8.789 1.00 59.09 69 CYS A CA 1
ATOM 519 C C . CYS A 1 69 ? 16.904 -7.578 -7.647 1.00 59.09 69 CYS A C 1
ATOM 521 O O . CYS A 1 69 ? 16.982 -8.335 -6.679 1.00 59.09 69 CYS A O 1
ATOM 523 N N . SER A 1 70 ? 17.686 -6.501 -7.750 1.00 67.44 70 SER A N 1
ATOM 524 C CA . SER A 1 70 ? 18.554 -6.075 -6.641 1.00 67.44 70 SER A CA 1
ATOM 525 C C . SER A 1 70 ? 17.749 -5.523 -5.461 1.00 67.44 70 SER A C 1
ATOM 527 O O . SER A 1 70 ? 18.317 -5.210 -4.416 1.00 67.44 70 SER A O 1
ATOM 529 N N . ILE A 1 71 ? 16.439 -5.372 -5.648 1.00 77.50 71 ILE A N 1
ATOM 530 C CA . ILE A 1 71 ? 15.483 -4.834 -4.694 1.00 77.50 71 ILE A CA 1
ATOM 531 C C . ILE A 1 71 ? 14.663 -5.998 -4.134 1.00 77.50 71 ILE A C 1
ATOM 533 O O . ILE A 1 71 ? 14.198 -6.862 -4.873 1.00 77.50 71 ILE A O 1
ATOM 537 N N . ASP A 1 72 ? 14.483 -6.016 -2.814 1.00 90.88 72 ASP A N 1
ATOM 538 C CA . ASP A 1 72 ? 13.555 -6.936 -2.162 1.00 90.88 72 ASP A CA 1
ATOM 539 C C . ASP A 1 72 ? 12.123 -6.591 -2.576 1.00 90.88 72 ASP A C 1
ATOM 541 O O . ASP A 1 72 ? 11.593 -5.572 -2.148 1.00 90.88 72 ASP A O 1
ATOM 545 N N . MET A 1 73 ? 11.476 -7.447 -3.366 1.00 91.94 73 MET A N 1
ATOM 546 C CA . MET A 1 73 ? 10.146 -7.197 -3.940 1.00 91.94 73 MET A CA 1
ATOM 547 C C . MET A 1 73 ? 9.070 -6.891 -2.885 1.00 91.94 73 MET A C 1
ATOM 549 O O . MET A 1 73 ? 8.063 -6.258 -3.189 1.00 91.94 73 MET A O 1
ATOM 553 N N . ARG A 1 74 ? 9.278 -7.282 -1.619 1.00 96.12 74 ARG A N 1
ATOM 554 C CA . ARG A 1 74 ? 8.350 -6.965 -0.520 1.00 96.12 74 ARG A CA 1
ATOM 555 C C . ARG A 1 74 ? 8.245 -5.467 -0.246 1.00 96.12 74 ARG A C 1
ATOM 557 O O . ARG A 1 74 ? 7.249 -5.037 0.322 1.00 96.12 74 ARG A O 1
ATOM 564 N N . VAL A 1 75 ? 9.238 -4.662 -0.628 1.00 96.00 75 VAL A N 1
ATOM 565 C CA . VAL A 1 75 ? 9.162 -3.202 -0.451 1.00 96.00 75 VAL A CA 1
ATOM 566 C C . VAL A 1 75 ? 8.084 -2.576 -1.338 1.00 96.00 75 VAL A C 1
ATOM 568 O O . VAL A 1 75 ? 7.507 -1.559 -0.951 1.00 96.00 75 VAL A O 1
ATOM 571 N N . ALA A 1 76 ? 7.760 -3.193 -2.478 1.00 95.25 76 ALA A N 1
ATOM 572 C CA . ALA A 1 76 ? 6.675 -2.747 -3.347 1.00 95.25 76 ALA A CA 1
ATOM 573 C C . ALA A 1 76 ? 5.295 -3.003 -2.715 1.00 95.25 76 ALA A C 1
ATOM 575 O O . ALA A 1 76 ? 4.403 -2.154 -2.800 1.00 95.25 76 ALA A O 1
ATOM 576 N N . ASP A 1 77 ? 5.134 -4.119 -1.991 1.00 97.88 77 ASP A N 1
ATOM 577 C CA . ASP A 1 77 ? 3.922 -4.373 -1.199 1.00 97.88 77 ASP A CA 1
ATOM 578 C C . ASP A 1 77 ? 3.733 -3.308 -0.112 1.00 97.88 77 ASP A C 1
ATOM 580 O O . ASP A 1 77 ? 2.604 -2.937 0.199 1.00 97.88 77 ASP A O 1
ATOM 584 N N . MET A 1 78 ? 4.825 -2.781 0.454 1.00 98.38 78 MET A N 1
ATOM 585 C CA . MET A 1 78 ? 4.741 -1.738 1.480 1.00 98.38 78 MET A CA 1
ATOM 586 C C . MET A 1 78 ? 4.277 -0.396 0.908 1.00 98.38 78 MET A C 1
ATOM 588 O O . MET A 1 78 ? 3.482 0.282 1.554 1.00 98.38 78 MET A O 1
ATOM 592 N N . PHE A 1 79 ? 4.678 -0.041 -0.318 1.00 98.06 79 PHE A N 1
ATOM 593 C CA . PHE A 1 79 ? 4.077 1.101 -1.021 1.00 98.06 79 PHE A CA 1
ATOM 594 C C . PHE A 1 79 ? 2.585 0.871 -1.260 1.00 98.06 79 PHE A C 1
ATOM 596 O O . PHE A 1 79 ? 1.765 1.729 -0.937 1.00 98.06 79 PHE A O 1
ATOM 603 N N . SER A 1 80 ? 2.236 -0.316 -1.759 1.00 98.44 80 SER A N 1
ATOM 604 C CA . SER A 1 80 ? 0.851 -0.703 -2.037 1.00 98.44 80 SER A CA 1
ATOM 605 C C . SER A 1 80 ? -0.020 -0.621 -0.773 1.00 98.44 80 SER A C 1
ATOM 607 O O . SER A 1 80 ? -1.130 -0.094 -0.805 1.00 98.44 80 SER A O 1
ATOM 609 N N . PHE A 1 81 ? 0.516 -1.046 0.376 1.00 98.44 81 PHE A N 1
ATOM 610 C CA . PHE A 1 81 ? -0.114 -0.899 1.688 1.00 98.44 81 PHE A CA 1
ATOM 611 C C . PHE A 1 81 ? -0.311 0.573 2.086 1.00 98.44 81 PHE A C 1
ATOM 613 O O . PHE A 1 81 ? -1.395 0.943 2.531 1.00 98.44 81 PHE A O 1
ATOM 620 N N . GLY A 1 82 ? 0.696 1.432 1.889 1.00 98.12 82 GLY A N 1
ATOM 621 C CA . GLY A 1 82 ? 0.575 2.874 2.131 1.00 98.12 82 GLY A CA 1
ATOM 622 C C . GLY A 1 82 ? -0.497 3.534 1.257 1.00 98.12 82 GLY A C 1
ATOM 623 O O . GLY A 1 82 ? -1.306 4.315 1.757 1.00 98.12 82 GLY A O 1
ATOM 624 N N . ALA A 1 83 ? -0.557 3.172 -0.026 1.00 98.25 83 ALA A N 1
ATOM 625 C CA . ALA A 1 83 ? -1.575 3.643 -0.962 1.00 98.25 83 ALA A CA 1
ATOM 626 C C . ALA A 1 83 ? -2.980 3.146 -0.568 1.00 98.25 83 ALA A C 1
ATOM 628 O O . ALA A 1 83 ? -3.932 3.922 -0.546 1.00 98.25 83 ALA A O 1
ATOM 629 N N . MET A 1 84 ? -3.108 1.883 -0.161 1.00 97.94 84 MET A N 1
ATOM 630 C CA . MET A 1 84 ? -4.357 1.341 0.378 1.00 97.94 84 MET A CA 1
ATOM 631 C C . MET A 1 84 ? -4.833 2.121 1.614 1.00 97.94 84 MET A C 1
ATOM 633 O O . MET A 1 84 ? -6.011 2.455 1.708 1.00 97.94 84 MET A O 1
ATOM 637 N N . LEU A 1 85 ? -3.938 2.456 2.551 1.00 96.50 85 LEU A N 1
ATOM 638 C CA . LEU A 1 85 ? -4.296 3.279 3.711 1.00 96.50 85 LEU A CA 1
ATOM 639 C C . LEU A 1 85 ? -4.718 4.699 3.310 1.00 96.50 85 LEU A C 1
ATOM 641 O O . LEU A 1 85 ? -5.692 5.208 3.860 1.00 96.50 85 LEU A O 1
ATOM 645 N N . MET A 1 86 ? -4.032 5.324 2.346 1.00 95.62 86 MET A N 1
ATOM 646 C CA . MET A 1 86 ? -4.447 6.624 1.800 1.00 95.62 86 MET A CA 1
ATOM 647 C C . MET A 1 86 ? -5.886 6.576 1.286 1.00 95.62 86 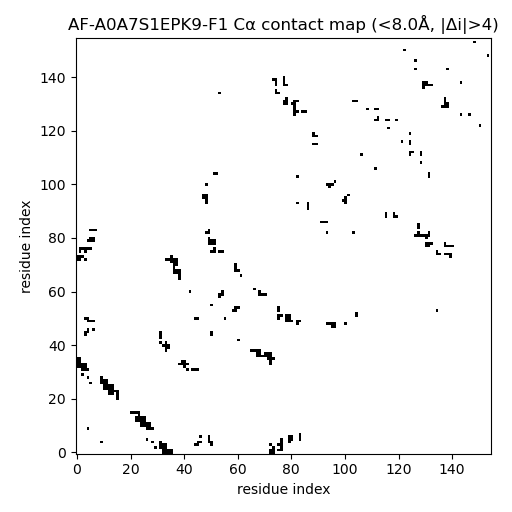MET A C 1
ATOM 649 O O . MET A 1 86 ? -6.692 7.416 1.674 1.00 95.62 86 MET A O 1
ATOM 653 N N . GLU A 1 87 ? -6.225 5.577 0.469 1.00 96.56 87 GLU A N 1
ATOM 654 C CA . GLU A 1 87 ? -7.583 5.395 -0.055 1.00 96.56 87 GLU A CA 1
ATOM 655 C C . GLU A 1 87 ? -8.625 5.278 1.061 1.00 96.56 87 GLU A C 1
ATOM 657 O O . GLU A 1 87 ? -9.645 5.970 1.048 1.00 96.56 87 GLU A O 1
ATOM 662 N N . LEU A 1 88 ? -8.348 4.435 2.060 1.00 95.00 88 LEU A N 1
ATOM 663 C CA . LEU A 1 88 ? -9.260 4.209 3.181 1.00 95.00 88 LEU A CA 1
ATOM 664 C C . LEU A 1 88 ? -9.538 5.494 3.971 1.00 95.00 88 LEU A C 1
ATOM 666 O O . LEU A 1 88 ? -10.669 5.703 4.411 1.00 95.00 88 LEU A O 1
ATOM 670 N N . TYR A 1 89 ? -8.531 6.354 4.141 1.00 93.12 89 TYR A N 1
ATOM 671 C CA . TYR A 1 89 ? -8.678 7.614 4.872 1.00 93.12 89 TYR A CA 1
ATOM 672 C C . TYR A 1 89 ? -9.316 8.721 4.040 1.00 93.12 89 TYR A C 1
ATOM 674 O O . TYR A 1 89 ? -10.141 9.466 4.565 1.00 93.12 89 TYR A O 1
ATOM 682 N N . LEU A 1 90 ? -8.973 8.817 2.754 1.00 91.81 90 LEU A N 1
ATOM 683 C CA . LEU A 1 90 ? -9.598 9.769 1.834 1.00 91.81 90 LEU A CA 1
ATOM 684 C C . LEU A 1 90 ? -11.068 9.425 1.559 1.00 91.81 90 LEU A C 1
ATOM 686 O O . LEU A 1 90 ? -11.836 10.315 1.207 1.00 91.81 90 LEU A O 1
ATOM 690 N N . GLN A 1 91 ? -11.461 8.160 1.748 1.00 92.75 91 GLN A N 1
ATOM 691 C CA . GLN A 1 91 ? -12.787 7.626 1.413 1.00 92.75 91 GLN A CA 1
ATOM 692 C C . GLN A 1 91 ? -13.165 7.808 -0.065 1.00 92.75 91 GLN A C 1
ATOM 694 O O . GLN A 1 91 ? -14.343 7.808 -0.423 1.00 92.75 91 GLN A O 1
ATOM 699 N N . GLU A 1 92 ? -12.158 7.928 -0.926 1.00 92.25 92 GLU A N 1
ATOM 700 C CA . GLU A 1 92 ? -12.298 8.072 -2.368 1.00 92.25 92 GLU A CA 1
ATOM 701 C C . GLU A 1 92 ? -11.284 7.164 -3.070 1.00 92.25 92 GLU A C 1
ATOM 703 O O 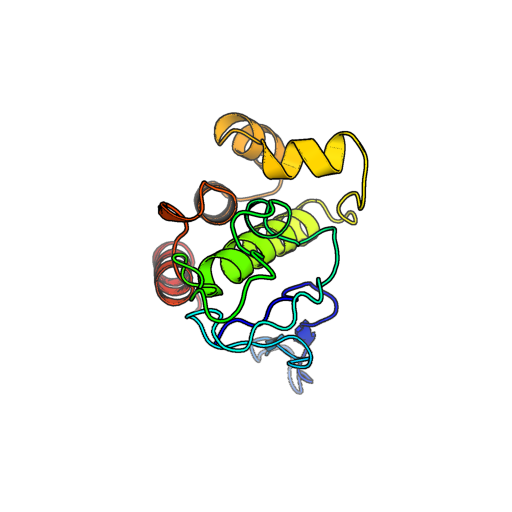. GLU A 1 92 ? -10.143 7.071 -2.608 1.00 92.25 92 GLU A O 1
ATOM 708 N N . PRO A 1 93 ? -11.659 6.514 -4.189 1.00 94.06 93 PRO A N 1
ATOM 709 C CA . PRO A 1 93 ? -10.728 5.696 -4.954 1.00 94.06 93 PRO A CA 1
ATOM 710 C C . PRO A 1 93 ? -9.508 6.504 -5.392 1.00 94.06 93 PRO A C 1
ATOM 712 O O . PRO A 1 93 ? -9.649 7.617 -5.909 1.00 94.06 93 PRO A O 1
ATOM 715 N N . LEU A 1 94 ? -8.313 5.921 -5.272 1.00 96.69 94 LEU A N 1
ATOM 716 C CA . LEU A 1 94 ? -7.116 6.570 -5.799 1.00 96.69 94 LEU A CA 1
ATOM 717 C C . LEU A 1 94 ? -7.195 6.739 -7.328 1.00 96.69 94 LEU A C 1
ATOM 719 O O . LEU A 1 94 ? -7.759 5.890 -8.028 1.00 96.69 94 LEU A O 1
ATOM 723 N N . PRO A 1 95 ? -6.608 7.810 -7.886 1.00 96.62 95 PRO A N 1
ATOM 724 C CA . PRO A 1 95 ? -6.566 8.015 -9.328 1.00 96.62 95 PRO A CA 1
ATOM 725 C C . PRO A 1 95 ? -5.756 6.906 -10.005 1.00 96.62 95 PRO A C 1
ATOM 727 O O . PRO A 1 95 ? -4.640 6.605 -9.595 1.00 96.62 95 PRO A O 1
ATOM 730 N N . ALA A 1 96 ? -6.295 6.319 -11.075 1.00 95.94 96 ALA A N 1
ATOM 731 C CA . ALA A 1 96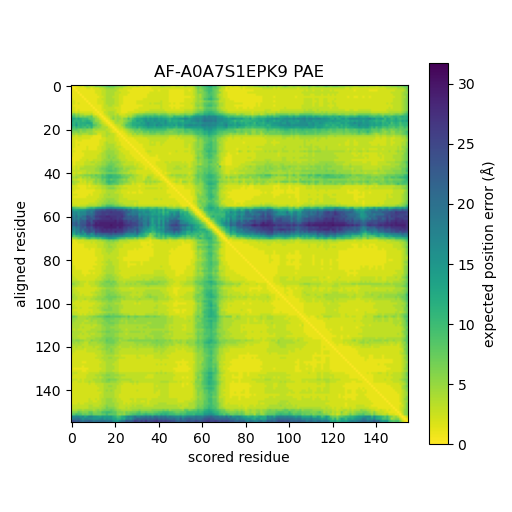 ? -5.631 5.257 -11.840 1.00 95.94 96 ALA A CA 1
ATOM 732 C C . ALA A 1 96 ? -4.622 5.774 -12.884 1.00 95.94 96 ALA A C 1
ATOM 734 O O . ALA A 1 96 ? -3.868 4.990 -13.455 1.00 95.94 96 ALA A O 1
ATOM 735 N N . HIS A 1 97 ? -4.644 7.075 -13.177 1.00 95.25 97 HIS A N 1
ATOM 736 C CA . HIS A 1 97 ? -3.788 7.742 -14.159 1.00 95.25 97 HIS A CA 1
ATOM 737 C C . HIS A 1 97 ? -3.817 9.265 -13.947 1.00 95.25 97 HIS A C 1
ATOM 739 O O . HIS A 1 97 ? -4.620 9.785 -13.170 1.00 95.25 97 HIS A O 1
ATOM 745 N N . GLY A 1 98 ? -2.966 9.993 -14.672 1.00 95.75 98 GLY A N 1
ATOM 746 C CA . GLY A 1 98 ? -2.946 11.458 -14.666 1.00 95.75 98 GLY A CA 1
ATOM 747 C C . GLY A 1 98 ? -2.186 12.059 -13.482 1.00 95.75 98 GLY A C 1
ATOM 748 O O . GLY A 1 98 ? -1.418 11.376 -12.808 1.00 95.75 98 GLY A O 1
ATOM 749 N N . SER A 1 99 ? -2.374 13.361 -13.245 1.00 94.81 99 SER A N 1
ATOM 750 C CA . SER A 1 99 ? -1.565 14.116 -12.275 1.00 94.81 99 SER A CA 1
ATOM 751 C C . SER A 1 99 ? -1.653 13.547 -10.864 1.00 94.81 99 SER A C 1
ATOM 753 O O . SER A 1 99 ? -0.614 13.287 -10.278 1.00 94.81 99 SER A O 1
ATOM 755 N N . GLY A 1 100 ? -2.854 13.239 -10.364 1.00 94.00 100 GLY A N 1
ATOM 756 C CA . GLY A 1 100 ? -3.022 12.678 -9.019 1.00 94.00 100 GLY A CA 1
ATOM 757 C C . GLY A 1 100 ? -2.325 11.322 -8.830 1.00 94.00 100 GLY A C 1
ATOM 758 O O . GLY A 1 100 ? -1.798 11.027 -7.759 1.00 94.00 100 GLY A O 1
ATOM 759 N N . TRP A 1 101 ? -2.255 10.503 -9.886 1.00 96.19 101 TRP A N 1
ATOM 760 C CA . TRP A 1 101 ? -1.531 9.227 -9.859 1.00 96.19 101 TRP A CA 1
ATOM 761 C C . TRP A 1 101 ? -0.014 9.436 -9.752 1.00 96.19 101 TRP A C 1
ATOM 763 O O . TRP A 1 101 ? 0.671 8.699 -9.037 1.00 96.19 101 TRP A O 1
ATOM 773 N N . HIS A 1 102 ? 0.513 10.458 -10.435 1.00 94.31 102 HIS A N 1
ATOM 774 C CA . HIS A 1 102 ? 1.916 10.853 -10.316 1.00 94.31 102 HIS A CA 1
ATOM 775 C C . HIS A 1 102 ? 2.201 11.543 -8.980 1.00 94.31 102 HIS A C 1
ATOM 777 O O . HIS A 1 102 ? 3.254 11.302 -8.400 1.00 94.31 102 HIS A O 1
ATOM 783 N N . GLU A 1 103 ? 1.286 12.372 -8.480 1.00 94.38 103 GLU A N 1
ATOM 784 C CA . GLU A 1 103 ? 1.426 13.082 -7.208 1.00 94.38 103 GLU A CA 1
ATOM 785 C C . GLU A 1 103 ? 1.618 12.099 -6.059 1.00 94.38 103 GLU A C 1
ATOM 787 O O . GLU A 1 103 ? 2.576 12.258 -5.319 1.00 94.38 103 GLU A O 1
ATOM 792 N N . LEU A 1 104 ? 0.828 11.022 -5.969 1.00 94.94 104 LEU A N 1
ATOM 793 C CA . LEU A 1 104 ? 1.013 10.001 -4.927 1.00 94.94 104 LEU A CA 1
ATOM 794 C C . LEU A 1 104 ? 2.427 9.391 -4.925 1.00 94.94 104 LEU A C 1
ATOM 796 O O . LEU A 1 104 ? 2.987 9.129 -3.865 1.00 94.94 104 LEU A O 1
ATOM 800 N N . ARG A 1 105 ? 3.010 9.174 -6.111 1.00 94.19 105 ARG A N 1
ATOM 801 C CA . ARG A 1 105 ? 4.346 8.571 -6.285 1.00 94.19 105 ARG A CA 1
ATOM 802 C C . ARG A 1 105 ? 5.496 9.549 -6.086 1.00 94.19 105 ARG A C 1
ATOM 804 O O . ARG A 1 105 ? 6.623 9.113 -5.898 1.00 94.19 105 ARG A O 1
ATOM 811 N N . ASN A 1 106 ? 5.214 10.845 -6.150 1.00 93.75 106 ASN A N 1
ATOM 812 C CA . ASN A 1 106 ? 6.200 11.914 -6.010 1.00 93.75 106 ASN A CA 1
ATOM 813 C C . ASN A 1 106 ? 5.922 12.799 -4.782 1.00 93.75 106 ASN A C 1
ATOM 815 O O . ASN A 1 106 ? 6.534 13.858 -4.634 1.00 93.75 106 ASN A O 1
ATOM 819 N N . ALA A 1 107 ? 4.975 12.408 -3.925 1.00 91.00 107 ALA A N 1
ATOM 820 C CA . ALA A 1 107 ? 4.528 13.214 -2.803 1.00 91.00 107 ALA A CA 1
ATOM 821 C C . ALA A 1 107 ? 5.651 13.352 -1.776 1.00 91.00 107 ALA A C 1
ATOM 823 O O . ALA A 1 107 ? 6.225 12.364 -1.314 1.00 91.00 107 ALA A O 1
ATOM 824 N N . SER A 1 108 ? 5.933 14.589 -1.370 1.00 92.88 108 SER A N 1
ATOM 825 C CA . SER A 1 108 ? 6.800 14.821 -0.220 1.00 92.88 108 SER A CA 1
ATOM 826 C C . SER 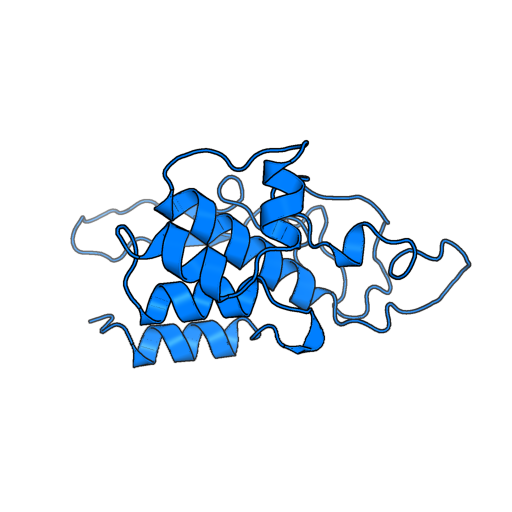A 1 108 ? 6.072 14.448 1.074 1.00 92.88 108 SER A C 1
ATOM 828 O O . SER A 1 108 ? 4.836 14.420 1.131 1.00 92.88 108 SER A O 1
ATOM 830 N N . ARG A 1 109 ? 6.830 14.196 2.149 1.00 92.88 109 ARG A N 1
ATOM 831 C CA . ARG A 1 109 ? 6.235 13.929 3.468 1.00 92.88 109 ARG A CA 1
ATOM 832 C C . ARG A 1 109 ? 5.349 15.092 3.907 1.00 92.88 109 ARG A C 1
ATOM 834 O O . ARG A 1 109 ? 4.254 14.864 4.399 1.00 92.88 109 ARG A O 1
ATOM 841 N N . GLU A 1 110 ? 5.780 16.327 3.675 1.00 93.56 110 GLU A N 1
ATOM 842 C CA . GLU A 1 110 ? 5.023 17.533 4.022 1.00 93.56 110 GLU A CA 1
ATOM 843 C C . GLU A 1 110 ? 3.662 17.552 3.317 1.00 93.56 110 GLU A C 1
ATOM 845 O O . GLU A 1 110 ? 2.640 17.778 3.963 1.00 93.56 110 GLU A O 1
ATOM 850 N N . HIS A 1 111 ? 3.628 17.221 2.024 1.00 93.00 111 HIS A N 1
ATOM 851 C CA . HIS A 1 111 ? 2.383 17.161 1.262 1.00 93.00 111 HIS A CA 1
ATOM 852 C C . HIS A 1 111 ? 1.422 16.076 1.776 1.00 93.00 111 HIS A C 1
ATOM 854 O O . HIS A 1 111 ? 0.212 16.306 1.876 1.00 93.00 111 HIS A O 1
ATOM 860 N N . LEU A 1 112 ? 1.944 14.902 2.151 1.00 93.19 112 LEU A N 1
ATOM 861 C CA . LEU A 1 112 ? 1.141 13.838 2.764 1.00 93.19 112 LEU A CA 1
ATOM 862 C C . LEU A 1 112 ? 0.590 14.268 4.130 1.00 93.19 112 LEU A C 1
ATOM 864 O O . LEU A 1 112 ? -0.582 14.029 4.425 1.00 93.19 112 LEU A O 1
ATOM 868 N N . HIS A 1 113 ? 1.404 14.953 4.937 1.00 93.94 113 HIS A N 1
ATOM 869 C CA . HIS A 1 113 ? 0.967 15.514 6.212 1.00 93.94 113 HIS A CA 1
ATOM 870 C C . HIS A 1 113 ? -0.166 16.520 6.034 1.00 93.94 113 HIS A C 1
ATOM 872 O O . HIS A 1 113 ? -1.181 16.405 6.714 1.00 93.94 113 HIS A O 1
ATOM 878 N N . GLU A 1 114 ? -0.034 17.468 5.110 1.00 93.75 114 GLU A N 1
ATOM 879 C CA . GLU A 1 114 ? -1.080 18.455 4.825 1.00 93.75 114 GLU A CA 1
ATOM 880 C C . GLU A 1 114 ? -2.384 17.794 4.363 1.00 93.75 114 GLU A C 1
ATOM 882 O O . GLU A 1 114 ? -3.465 18.148 4.844 1.00 93.75 114 GLU A O 1
ATOM 887 N N . SER A 1 115 ? -2.280 16.799 3.478 1.00 91.81 115 SER A N 1
ATOM 888 C CA . SER A 1 115 ? -3.432 16.093 2.909 1.00 91.81 115 SER A CA 1
ATOM 889 C C . SER A 1 115 ? -4.206 15.295 3.961 1.00 91.81 115 SER A C 1
ATOM 891 O O . SER A 1 115 ? -5.437 15.258 3.937 1.00 91.81 115 SER A O 1
ATOM 893 N N . LEU A 1 116 ? -3.498 14.693 4.920 1.00 94.62 116 LEU A N 1
ATOM 894 C CA . LEU A 1 116 ? -4.085 13.804 5.920 1.00 94.62 116 LEU A CA 1
ATOM 895 C C . LEU A 1 116 ? -4.346 14.461 7.284 1.00 94.62 116 LEU A C 1
ATOM 897 O O . LEU A 1 116 ? -5.077 13.889 8.094 1.00 94.62 116 LEU A O 1
ATOM 901 N N . ALA A 1 117 ? -3.810 15.656 7.556 1.00 94.62 117 ALA A N 1
ATOM 902 C CA . ALA A 1 117 ? -3.837 16.296 8.881 1.00 94.62 117 ALA A CA 1
ATOM 903 C C . ALA A 1 117 ? -5.235 16.439 9.504 1.00 94.62 117 ALA A C 1
ATOM 905 O O . ALA A 1 117 ? -5.364 16.516 10.725 1.00 94.62 117 ALA A O 1
ATOM 906 N N . ARG A 1 118 ? -6.288 16.511 8.679 1.00 94.56 118 ARG A N 1
ATOM 907 C CA . ARG A 1 118 ? -7.677 16.661 9.146 1.00 94.56 118 ARG A CA 1
ATOM 908 C C . ARG A 1 118 ? -8.425 15.341 9.331 1.00 94.56 118 ARG A C 1
ATOM 910 O O . ARG A 1 118 ? -9.513 15.367 9.898 1.00 94.56 118 ARG A O 1
ATOM 917 N N . ILE A 1 119 ? -7.884 14.230 8.836 1.00 95.12 119 ILE A N 1
ATOM 918 C CA . ILE A 1 119 ? -8.593 12.943 8.739 1.00 95.12 119 ILE A CA 1
ATOM 919 C C . ILE A 1 119 ? -7.836 11.777 9.387 1.00 95.12 119 ILE A C 1
ATOM 921 O O . ILE A 1 119 ? -8.454 10.768 9.710 1.00 95.12 119 ILE A O 1
ATOM 925 N N . ALA A 1 120 ? -6.532 11.914 9.632 1.00 94.00 120 ALA A N 1
ATOM 926 C CA . ALA A 1 120 ? -5.689 10.891 10.245 1.00 94.00 120 ALA A CA 1
ATOM 927 C C . ALA A 1 120 ? -4.926 11.435 11.464 1.00 94.00 120 ALA A C 1
ATOM 929 O O . ALA A 1 120 ? -4.658 12.632 11.577 1.00 94.00 120 ALA A O 1
ATOM 930 N N . SER A 1 121 ? -4.553 10.543 12.386 1.00 94.00 121 SER A N 1
ATOM 931 C CA . SER A 1 121 ? -3.713 10.900 13.533 1.00 94.00 121 SER A CA 1
ATOM 932 C C . SER A 1 121 ? -2.246 11.068 13.112 1.00 94.00 121 SER A C 1
ATOM 934 O O . SER A 1 121 ? -1.804 10.379 12.191 1.00 94.00 121 SER A O 1
ATOM 936 N N . PRO A 1 122 ? -1.444 11.908 13.797 1.00 93.94 122 PRO A N 1
ATOM 937 C CA . PRO A 1 122 ? -0.037 12.094 13.439 1.00 93.94 122 PRO A CA 1
ATOM 938 C C . PRO A 1 122 ? 0.771 10.786 13.335 1.00 93.94 122 PRO A C 1
ATOM 940 O O . PRO A 1 122 ? 1.448 10.618 12.326 1.00 93.94 122 PRO A O 1
ATOM 943 N N . PRO A 1 123 ? 0.661 9.812 14.268 1.00 94.44 123 PRO A N 1
ATOM 944 C CA . PRO A 1 123 ? 1.376 8.540 14.129 1.00 94.44 123 PRO A CA 1
ATOM 945 C C . PRO A 1 123 ? 1.002 7.764 12.865 1.00 94.44 123 PRO A C 1
ATOM 947 O O . PRO A 1 123 ? 1.850 7.126 12.245 1.00 94.44 123 PRO A O 1
ATOM 950 N N . LEU A 1 124 ? -0.267 7.827 12.463 1.00 94.75 124 LEU A N 1
ATOM 951 C CA . LEU A 1 124 ? -0.720 7.147 11.263 1.00 94.75 124 LEU A CA 1
ATOM 952 C C . LEU A 1 124 ? -0.226 7.838 9.991 1.00 94.75 124 LEU A C 1
ATOM 954 O O . LEU A 1 124 ? 0.191 7.155 9.060 1.00 94.75 124 LEU A O 1
ATOM 958 N N . ILE A 1 125 ? -0.243 9.173 9.957 1.00 96.25 125 ILE A N 1
ATOM 959 C CA . ILE A 1 125 ? 0.326 9.943 8.845 1.00 96.25 125 ILE A CA 1
ATOM 960 C C . ILE A 1 125 ? 1.797 9.560 8.654 1.00 96.25 125 ILE A C 1
ATOM 962 O O . ILE A 1 125 ? 2.216 9.304 7.529 1.00 96.25 125 ILE A O 1
ATOM 966 N N . GLU A 1 126 ? 2.559 9.433 9.743 1.00 96.00 126 GLU A N 1
ATOM 967 C CA . GLU A 1 126 ? 3.965 9.019 9.691 1.00 96.00 126 GLU A CA 1
ATOM 968 C C . GLU A 1 126 ? 4.144 7.595 9.148 1.00 96.00 126 GLU A C 1
ATOM 970 O O . GLU A 1 126 ? 5.058 7.354 8.356 1.00 96.00 126 GLU A O 1
ATOM 975 N N . ILE A 1 127 ? 3.266 6.657 9.525 1.00 96.69 127 ILE A N 1
ATOM 976 C CA . ILE A 1 127 ? 3.264 5.288 8.984 1.00 96.69 127 ILE A CA 1
ATOM 977 C C . ILE A 1 127 ? 2.976 5.307 7.479 1.00 96.69 127 ILE A C 1
ATOM 979 O O . ILE A 1 127 ? 3.712 4.683 6.712 1.00 96.69 127 ILE A O 1
ATOM 983 N N . ILE A 1 128 ? 1.945 6.038 7.045 1.00 97.25 128 ILE A N 1
ATOM 984 C CA . ILE A 1 128 ? 1.573 6.158 5.630 1.00 97.25 128 ILE A CA 1
ATOM 985 C C . ILE A 1 128 ? 2.721 6.792 4.833 1.00 97.25 128 ILE A C 1
ATOM 987 O O . ILE A 1 128 ? 3.158 6.232 3.829 1.00 97.25 128 ILE A O 1
ATOM 991 N N . ALA A 1 129 ? 3.275 7.906 5.315 1.00 96.94 129 ALA A N 1
ATOM 992 C CA . ALA A 1 129 ? 4.388 8.599 4.672 1.00 96.94 129 ALA A CA 1
ATOM 993 C C . ALA A 1 129 ? 5.665 7.749 4.615 1.00 96.94 129 ALA A C 1
ATOM 995 O O . ALA A 1 129 ? 6.401 7.803 3.632 1.00 96.94 129 ALA A O 1
ATOM 996 N N . ALA A 1 130 ? 5.938 6.932 5.637 1.00 97.06 130 ALA A N 1
ATOM 997 C CA . ALA A 1 130 ? 7.051 5.989 5.606 1.00 97.06 130 ALA A CA 1
ATOM 998 C C . ALA A 1 130 ? 6.836 4.884 4.558 1.00 97.06 130 ALA A C 1
ATOM 1000 O O . ALA A 1 130 ? 7.770 4.545 3.832 1.00 97.06 130 ALA A O 1
ATOM 1001 N N . CYS A 1 131 ? 5.615 4.360 4.431 1.00 98.06 131 CYS A N 1
ATOM 1002 C CA . CYS A 1 131 ? 5.269 3.349 3.429 1.00 98.06 131 CYS A CA 1
ATOM 1003 C C . CYS A 1 131 ? 5.357 3.880 1.987 1.00 98.06 131 CYS A C 1
ATOM 1005 O O . CYS A 1 131 ? 5.771 3.145 1.096 1.00 98.06 131 CYS A O 1
ATOM 1007 N N . LEU A 1 132 ? 5.023 5.154 1.764 1.00 97.19 132 LEU A N 1
ATOM 1008 C CA . LEU A 1 132 ? 5.064 5.814 0.450 1.00 97.19 132 LEU A CA 1
ATOM 1009 C C . LEU A 1 132 ? 6.427 6.437 0.097 1.00 97.19 132 LEU A C 1
ATOM 1011 O O . LEU A 1 132 ? 6.559 7.078 -0.940 1.00 97.19 132 LEU A O 1
ATOM 1015 N N . SER A 1 133 ? 7.442 6.259 0.946 1.00 95.38 133 SER A N 1
ATOM 1016 C CA . SER A 1 133 ? 8.786 6.799 0.719 1.00 95.38 133 SER A CA 1
ATOM 1017 C C . SER A 1 133 ? 9.601 5.989 -0.303 1.00 95.38 133 SER A C 1
ATOM 1019 O O . SER A 1 133 ? 9.130 4.995 -0.864 1.00 95.38 133 SER A O 1
ATOM 1021 N N . GLU A 1 134 ? 10.848 6.403 -0.535 1.00 92.50 134 GLU A N 1
ATOM 1022 C CA . GLU A 1 134 ? 11.816 5.664 -1.352 1.00 92.50 134 GLU A CA 1
ATOM 1023 C C . GLU A 1 134 ? 11.931 4.189 -0.921 1.00 92.50 134 GLU A C 1
ATOM 1025 O O . GLU A 1 134 ? 11.971 3.919 0.284 1.00 92.50 134 GLU A O 1
ATOM 1030 N N . PRO A 1 135 ? 12.063 3.226 -1.858 1.00 93.12 135 PRO A N 1
ATOM 1031 C CA . PRO A 1 135 ? 12.037 1.791 -1.555 1.00 93.12 135 PRO A CA 1
ATOM 1032 C C . PRO A 1 135 ? 12.964 1.355 -0.412 1.00 93.12 135 PRO A C 1
ATOM 1034 O O . PRO A 1 135 ? 12.598 0.514 0.404 1.00 93.12 135 PRO A O 1
ATOM 1037 N N . SER A 1 136 ? 14.157 1.950 -0.324 1.00 92.31 136 SER A N 1
ATOM 1038 C CA . SER A 1 136 ? 15.171 1.642 0.695 1.00 92.31 136 SER A CA 1
ATOM 1039 C C . SER A 1 136 ? 14.832 2.148 2.101 1.00 92.31 136 SER A C 1
ATOM 1041 O O . SER A 1 136 ? 15.434 1.691 3.071 1.00 92.31 136 SER A O 1
ATOM 1043 N N . SER A 1 137 ? 13.897 3.094 2.211 1.00 94.38 137 SER A N 1
ATOM 1044 C CA . SER A 1 137 ? 13.484 3.734 3.465 1.00 94.38 137 SER A CA 1
ATOM 1045 C C . SER A 1 137 ? 12.145 3.210 3.989 1.00 94.38 137 SER A C 1
ATOM 1047 O O . SER A 1 137 ? 11.771 3.523 5.122 1.00 94.38 137 SER A O 1
ATOM 1049 N N . ARG A 1 138 ? 11.421 2.410 3.192 1.00 96.81 138 ARG A N 1
ATOM 1050 C CA . ARG A 1 138 ? 10.124 1.854 3.590 1.00 96.81 138 ARG A CA 1
ATOM 1051 C C . ARG A 1 138 ? 10.289 0.865 4.750 1.00 96.81 138 ARG A C 1
ATOM 1053 O O . ARG A 1 138 ? 11.174 0.006 4.702 1.00 96.81 138 ARG A O 1
ATOM 1060 N N . PRO A 1 139 ? 9.426 0.928 5.779 1.00 97.75 139 PRO A N 1
ATOM 1061 C CA . PRO A 1 139 ? 9.397 -0.089 6.817 1.00 97.75 139 PRO A CA 1
ATOM 1062 C C . PRO A 1 139 ? 8.888 -1.405 6.227 1.00 97.75 139 PRO A C 1
ATOM 1064 O O . PRO A 1 139 ? 8.020 -1.410 5.360 1.00 97.75 139 PRO A O 1
ATOM 1067 N N . ASN A 1 140 ? 9.377 -2.536 6.725 1.00 97.38 140 ASN A N 1
ATOM 1068 C CA . ASN A 1 140 ? 8.754 -3.827 6.444 1.00 97.38 140 ASN A CA 1
ATOM 1069 C C . ASN A 1 140 ? 7.479 -4.025 7.287 1.00 97.38 140 ASN A C 1
ATOM 1071 O O . ASN A 1 140 ? 7.244 -3.317 8.267 1.00 97.38 140 ASN A O 1
ATOM 1075 N N . ALA A 1 141 ? 6.676 -5.035 6.945 1.00 97.00 141 ALA A N 1
ATOM 1076 C CA . ALA A 1 141 ? 5.413 -5.312 7.631 1.00 97.00 141 ALA A CA 1
ATOM 1077 C C . ALA A 1 141 ? 5.561 -5.496 9.155 1.00 97.00 141 ALA A C 1
ATOM 1079 O O . ALA A 1 141 ? 4.736 -4.995 9.910 1.00 97.00 141 ALA A O 1
ATOM 1080 N N . ALA A 1 142 ? 6.629 -6.151 9.628 1.00 97.12 142 ALA A N 1
ATOM 1081 C CA . ALA A 1 142 ? 6.849 -6.340 11.063 1.00 97.12 142 ALA A CA 1
ATOM 1082 C C . ALA A 1 142 ? 7.153 -5.014 11.780 1.00 97.12 142 ALA A C 1
ATOM 1084 O O . ALA A 1 142 ? 6.677 -4.793 12.890 1.00 97.12 142 ALA A O 1
ATOM 1085 N N . GLN A 1 143 ? 7.903 -4.115 11.135 1.00 97.62 143 GLN A N 1
ATOM 1086 C CA . GLN A 1 143 ? 8.148 -2.766 11.652 1.00 97.62 143 GLN A CA 1
ATOM 1087 C C . GLN A 1 143 ? 6.855 -1.945 11.699 1.00 97.62 143 GLN A C 1
ATOM 1089 O O . GLN A 1 143 ? 6.619 -1.254 12.685 1.00 97.62 143 GLN A O 1
ATOM 1094 N N . VAL A 1 144 ? 5.990 -2.053 10.684 1.00 97.06 144 VAL A N 1
ATOM 1095 C CA . VAL A 1 144 ? 4.667 -1.406 10.707 1.00 97.06 144 VAL A CA 1
ATOM 1096 C C . VAL A 1 144 ? 3.809 -1.944 11.852 1.00 97.06 144 VAL A C 1
ATOM 1098 O O . VAL A 1 144 ? 3.233 -1.141 12.579 1.00 97.06 144 VAL A O 1
ATOM 1101 N N . CYS A 1 145 ? 3.766 -3.262 12.079 1.00 95.12 145 CYS A N 1
ATOM 1102 C CA . CYS A 1 145 ? 3.043 -3.827 13.224 1.00 95.12 145 CYS A CA 1
ATOM 1103 C C . CYS A 1 145 ? 3.547 -3.255 14.556 1.00 95.12 145 CYS A C 1
ATOM 1105 O O . CYS A 1 145 ? 2.744 -2.801 15.362 1.00 95.12 145 CYS A O 1
ATOM 1107 N N . GLN A 1 146 ? 4.867 -3.183 14.756 1.00 94.81 146 GLN A N 1
ATOM 1108 C CA . GLN A 1 146 ? 5.456 -2.601 15.970 1.00 94.81 146 GLN A CA 1
ATOM 1109 C C . GLN A 1 146 ? 5.104 -1.117 16.141 1.00 94.81 146 GLN A C 1
ATOM 1111 O O . GLN A 1 146 ? 4.826 -0.661 17.251 1.00 94.81 146 GLN A O 1
ATOM 1116 N N . LEU A 1 147 ? 5.107 -0.343 15.051 1.00 93.50 147 LEU A N 1
ATOM 1117 C CA . LEU A 1 147 ? 4.681 1.057 15.074 1.00 93.50 147 LEU A CA 1
ATOM 1118 C C . LEU A 1 147 ? 3.198 1.181 15.434 1.00 93.50 147 LEU A C 1
ATOM 1120 O O . LEU A 1 147 ? 2.841 2.054 16.219 1.00 93.50 147 LEU A O 1
ATOM 1124 N N . LEU A 1 148 ? 2.345 0.300 14.915 1.00 91.56 148 LEU A N 1
ATOM 1125 C CA . LEU A 1 148 ? 0.928 0.295 15.255 1.00 91.56 148 LEU A CA 1
ATOM 1126 C C . LEU A 1 148 ? 0.718 -0.060 16.732 1.00 91.56 148 LEU A C 1
ATOM 1128 O O . LEU A 1 148 ? 0.080 0.700 17.448 1.00 91.56 148 LEU A O 1
ATOM 1132 N N . GLU A 1 149 ? 1.308 -1.152 17.213 1.00 91.31 149 GLU A N 1
ATOM 1133 C CA . GLU A 1 149 ? 1.191 -1.610 18.607 1.00 91.31 149 GLU A CA 1
ATOM 1134 C C . GLU A 1 149 ? 1.724 -0.588 19.622 1.00 91.31 149 GLU A C 1
ATOM 1136 O O . GLU A 1 149 ? 1.209 -0.479 20.730 1.00 91.31 149 GLU A O 1
ATOM 1141 N N . SER A 1 150 ? 2.756 0.179 19.258 1.00 90.88 150 SER A N 1
ATOM 1142 C CA . SER A 1 150 ? 3.334 1.200 20.144 1.00 90.88 150 SER A CA 1
ATOM 1143 C C . SER A 1 150 ? 2.564 2.521 20.165 1.00 90.88 150 SER A C 1
ATOM 1145 O O . SER A 1 150 ? 2.692 3.275 21.129 1.00 90.88 150 SER A O 1
ATOM 1147 N N . ASN A 1 151 ? 1.787 2.824 19.121 1.00 89.50 151 ASN A N 1
ATOM 1148 C CA . ASN A 1 151 ? 1.059 4.092 18.996 1.00 89.50 151 ASN A CA 1
ATOM 1149 C C . ASN A 1 151 ? -0.452 3.952 19.220 1.00 89.50 151 ASN A C 1
ATOM 1151 O O . ASN A 1 151 ? -1.127 4.956 19.453 1.00 89.50 151 ASN A O 1
ATOM 1155 N N . PHE A 1 152 ? -0.983 2.732 19.158 1.00 86.19 152 PHE A N 1
ATOM 1156 C CA . PHE A 1 152 ? -2.402 2.438 19.299 1.00 86.19 152 PHE A CA 1
ATOM 1157 C C . PHE A 1 152 ? -2.588 1.278 20.283 1.00 86.19 152 PHE A C 1
ATOM 1159 O O . PHE A 1 152 ? -2.033 0.198 20.103 1.00 86.19 152 PHE A O 1
ATOM 1166 N N . ASN A 1 153 ? -3.383 1.500 21.331 1.00 75.81 153 ASN A N 1
ATOM 1167 C CA . ASN A 1 153 ? -3.734 0.452 22.286 1.00 75.81 153 ASN A CA 1
ATOM 1168 C C . ASN A 1 153 ? -4.792 -0.462 21.657 1.00 75.81 153 ASN A C 1
ATOM 1170 O O . ASN A 1 153 ? -5.966 -0.096 21.596 1.00 75.81 153 ASN A O 1
ATOM 1174 N N . PHE A 1 154 ? -4.373 -1.632 21.183 1.00 64.62 154 PHE A N 1
ATOM 1175 C CA . PHE A 1 154 ? -5.276 -2.715 20.802 1.00 64.62 154 PHE A CA 1
ATOM 1176 C C . PHE A 1 154 ? -5.535 -3.584 22.044 1.00 64.62 154 PHE A C 1
ATOM 1178 O O . PHE A 1 154 ? -4.876 -4.605 22.232 1.00 64.62 154 PHE A O 1
ATOM 1185 N N . GLU A 1 155 ? -6.414 -3.113 22.934 1.00 50.06 155 GLU A N 1
ATOM 1186 C CA . GLU A 1 155 ? -6.972 -3.913 24.042 1.00 50.06 155 GLU A CA 1
ATOM 1187 C C . GLU A 1 155 ? -8.211 -4.696 23.595 1.00 50.06 155 GLU A C 1
ATOM 1189 O O . GLU A 1 155 ? -9.040 -4.115 22.854 1.00 50.06 155 GLU A O 1
#

Mean predicted aligned error: 5.3 Å

Solvent-accessible surface area (backbone atoms only — not comparable to full-atom values): 9079 Å² total; per-residue (Å²): 103,17,49,55,49,47,42,69,93,31,47,47,77,52,87,73,90,46,92,88,53,80,84,45,77,41,82,53,76,67,89,60,43,24,44,31,49,32,77,65,55,82,82,73,78,49,59,65,59,33,55,33,70,67,74,74,42,65,85,58,60,59,86,65,82,86,65,58,30,93,53,58,40,42,44,40,34,29,23,5,47,22,44,37,52,50,28,67,64,68,72,46,84,66,48,72,59,64,68,65,36,49,43,66,73,67,52,50,64,67,56,51,42,66,74,35,62,88,73,47,55,72,73,54,47,53,52,34,43,34,18,50,42,61,68,91,67,35,56,53,73,70,55,49,50,52,53,45,61,75,74,40,89,87,125

Radius of gyration: 16.25 Å; Cα contacts (8 Å, |Δi|>4): 211; chains: 1; bounding box: 39×34×44 Å

Secondary structure (DSSP, 8-state):
-B-S--SGGGEEEP--SSTTSPPPEEE--GGG-B-TT-TT--S----TTT--GGGTSTTT---SS----SS-THHHHHHHHHHHHHHHHHTSPPPSSSHHHHHHHH--HHHHHHHHTTTS-HHHHHHHHHHTS-GGGPPPHHHHHHHHHHHS---